Protein AF-A0A7C7JTT4-F1 (afdb_monomer_lite)

pLDDT: mean 81.97, std 15.12, range [39.28, 96.25]

Sequence (123 aa):
MRGESTREAEERVQEAYEKMYQVYKGWGQPGERYDLGFDDLKKERLIVGNPDEVMEQVMEYHCEFGVEFMNFTAHWPGMDPNGKLETIRQFGERVIPEVKRATRGTGYRDGENPPNPPLRMGA

Foldseek 3Di:
DDFDFQVNQLVQVQVQVVVVLVVVVVVPPPPDDSPDHSVVCCPPPNQTGTQVSSLVVVVVCCVVQVDPDDDDDQDGPPGDPVSSVVVVVCCVPRRVVVNCVVCVPVDDPPPDDPPRDPPPPDD

Radius of gyration: 16.71 Å; chains: 1; bounding box: 36×35×40 Å

Secondary structure (DSSP, 8-state):
-PPPPHHHHHHHHHHHHHHHHHHHHHHT-TT--TT--HHHHSTTT---SSHHHHHHHHHHHHHHH--S--------TTS-HHHHHHHHHHIIIIIHHHHHHHTTT-PPPTT------------

Structure (mmCIF, N/CA/C/O backbone):
data_AF-A0A7C7JTT4-F1
#
_entry.id   AF-A0A7C7JTT4-F1
#
loop_
_atom_site.group_PDB
_atom_site.id
_atom_site.type_symbol
_atom_site.label_atom_id
_atom_site.label_alt_id
_atom_site.label_comp_id
_atom_site.label_asym_id
_atom_site.label_entity_id
_atom_site.label_seq_id
_atom_site.pdbx_PDB_ins_code
_atom_site.Cartn_x
_atom_site.Cartn_y
_atom_site.Cartn_z
_atom_site.occupancy
_atom_site.B_iso_or_equiv
_atom_site.auth_seq_id
_atom_site.auth_comp_id
_atom_site.auth_asym_id
_atom_site.auth_atom_id
_atom_site.pdbx_PDB_model_num
ATOM 1 N N . MET A 1 1 ? 7.492 16.058 13.067 1.00 39.28 1 MET A N 1
ATOM 2 C CA . MET A 1 1 ? 8.025 15.127 12.052 1.00 39.28 1 MET A CA 1
ATOM 3 C C . MET A 1 1 ? 7.112 15.257 10.842 1.00 39.28 1 MET A C 1
ATOM 5 O O . MET A 1 1 ? 5.909 15.132 11.023 1.00 39.28 1 MET A O 1
ATOM 9 N N . ARG A 1 2 ? 7.625 15.672 9.678 1.00 50.59 2 ARG A N 1
ATOM 10 C CA . ARG A 1 2 ? 6.800 15.811 8.466 1.00 50.59 2 ARG A CA 1
ATOM 11 C C . ARG A 1 2 ? 6.478 14.388 8.004 1.00 50.59 2 ARG A C 1
ATOM 13 O O . ARG A 1 2 ? 7.414 13.618 7.818 1.00 50.59 2 ARG A O 1
ATOM 20 N N . GLY A 1 3 ? 5.199 14.018 7.958 1.00 59.81 3 GLY A N 1
ATOM 21 C CA . GLY A 1 3 ? 4.795 12.727 7.402 1.00 59.81 3 GLY A CA 1
ATOM 22 C C . GLY A 1 3 ? 5.205 12.652 5.935 1.00 59.81 3 GLY A C 1
ATOM 23 O O . GLY A 1 3 ? 5.251 13.685 5.265 1.00 59.81 3 GLY A O 1
ATOM 24 N N . GLU A 1 4 ? 5.533 11.452 5.474 1.00 71.06 4 GLU A N 1
ATOM 25 C CA . GLU A 1 4 ? 5.780 11.190 4.061 1.00 71.06 4 GLU A CA 1
ATOM 26 C C . GLU A 1 4 ? 4.592 11.660 3.212 1.00 71.06 4 GLU A C 1
ATOM 28 O O . GLU A 1 4 ? 3.433 11.398 3.546 1.00 71.06 4 GLU A O 1
ATOM 33 N N . SER A 1 5 ? 4.887 12.384 2.134 1.00 86.81 5 SER A N 1
ATOM 34 C CA . SER A 1 5 ? 3.876 12.780 1.159 1.00 86.81 5 SER A CA 1
ATOM 35 C C . SER A 1 5 ? 3.530 11.628 0.218 1.00 86.81 5 SER A C 1
ATOM 37 O O . SER A 1 5 ? 4.357 10.765 -0.065 1.00 86.81 5 SER A O 1
ATOM 39 N N . THR A 1 6 ? 2.321 11.657 -0.338 1.00 90.38 6 THR A N 1
ATOM 40 C CA . THR A 1 6 ? 1.841 10.691 -1.338 1.00 90.38 6 THR A CA 1
ATOM 41 C C . THR A 1 6 ? 2.821 10.530 -2.497 1.00 90.38 6 THR A C 1
ATOM 43 O O . THR A 1 6 ? 3.181 9.413 -2.849 1.00 90.38 6 THR A O 1
ATOM 46 N N . ARG A 1 7 ? 3.344 11.645 -3.021 1.00 90.38 7 ARG A N 1
ATO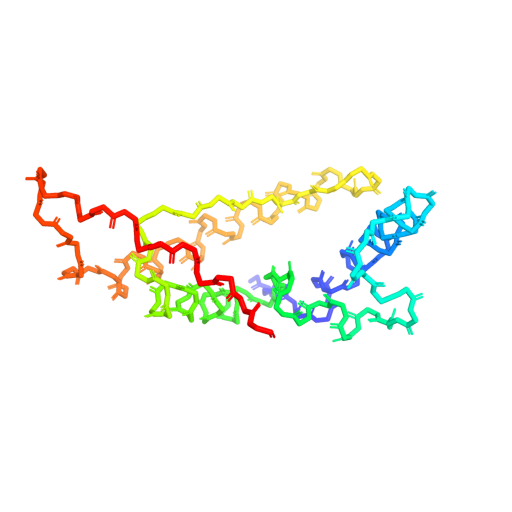M 47 C CA . ARG A 1 7 ? 4.327 11.638 -4.110 1.00 90.38 7 ARG A CA 1
ATOM 48 C C . ARG A 1 7 ? 5.623 10.913 -3.734 1.00 90.38 7 ARG A C 1
ATOM 50 O O . ARG A 1 7 ? 6.146 10.158 -4.539 1.00 90.38 7 ARG A O 1
ATOM 57 N N . GLU A 1 8 ? 6.143 11.126 -2.526 1.00 88.50 8 GLU A N 1
ATOM 58 C CA . GLU A 1 8 ? 7.363 10.442 -2.061 1.00 88.50 8 GLU A CA 1
ATOM 59 C C . GLU A 1 8 ? 7.131 8.931 -1.894 1.00 88.50 8 GLU A C 1
ATOM 61 O O . GLU A 1 8 ? 7.995 8.129 -2.261 1.00 88.50 8 GLU A O 1
ATOM 66 N N . ALA A 1 9 ? 5.948 8.538 -1.407 1.00 89.44 9 ALA A N 1
ATOM 67 C CA . ALA A 1 9 ? 5.557 7.135 -1.308 1.00 89.44 9 ALA A CA 1
ATOM 68 C C . ALA A 1 9 ? 5.444 6.474 -2.696 1.00 89.44 9 ALA A C 1
ATOM 70 O O . ALA A 1 9 ? 5.926 5.355 -2.889 1.00 89.44 9 ALA A O 1
ATOM 71 N N . GLU A 1 10 ? 4.854 7.177 -3.667 1.00 91.88 10 GLU A N 1
ATOM 72 C CA . GLU A 1 10 ? 4.738 6.732 -5.058 1.00 91.88 10 GLU A CA 1
ATOM 73 C C . GLU A 1 10 ? 6.106 6.587 -5.734 1.00 91.88 10 GLU A C 1
ATOM 75 O O . GLU A 1 10 ? 6.409 5.529 -6.285 1.00 91.88 10 GLU A O 1
ATOM 80 N N . GLU A 1 11 ? 6.973 7.596 -5.624 1.00 89.38 11 GLU A N 1
ATOM 81 C CA . GLU A 1 11 ? 8.323 7.577 -6.205 1.00 89.38 11 GLU A CA 1
ATOM 82 C C . GLU A 1 11 ? 9.153 6.395 -5.682 1.00 89.38 11 GLU A C 1
ATOM 84 O O . GLU A 1 11 ? 9.874 5.751 -6.447 1.00 89.38 11 GLU A O 1
ATOM 89 N N . ARG A 1 12 ? 9.023 6.051 -4.392 1.00 86.50 12 ARG A N 1
ATOM 90 C CA . ARG A 1 12 ? 9.744 4.913 -3.800 1.00 86.50 12 ARG A CA 1
ATOM 91 C C . ARG A 1 12 ? 9.322 3.572 -4.397 1.00 86.50 12 ARG A C 1
ATOM 93 O O . ARG A 1 12 ? 10.146 2.661 -4.502 1.00 86.50 12 ARG A O 1
ATOM 100 N N . VAL A 1 13 ? 8.037 3.413 -4.701 1.00 89.12 13 VAL A N 1
ATOM 101 C CA . VAL A 1 13 ? 7.482 2.123 -5.123 1.00 89.12 13 VAL A CA 1
ATOM 102 C C . VAL A 1 13 ? 7.492 1.947 -6.636 1.00 89.12 13 VAL A C 1
ATOM 104 O O . VAL A 1 13 ? 7.639 0.819 -7.111 1.00 89.12 13 VAL A O 1
ATOM 107 N N . GLN A 1 14 ? 7.380 3.047 -7.381 1.00 90.31 14 GLN A N 1
ATOM 108 C CA . GLN A 1 14 ? 7.188 3.041 -8.825 1.00 90.31 14 GLN A CA 1
ATOM 109 C C . GLN A 1 14 ? 8.245 2.202 -9.547 1.00 90.31 14 GLN A C 1
ATOM 111 O O . GLN A 1 14 ? 7.893 1.272 -10.269 1.00 90.31 14 GLN A O 1
ATOM 116 N N . GLU A 1 15 ? 9.534 2.460 -9.305 1.00 86.88 15 GLU A N 1
ATOM 117 C CA . GLU A 1 15 ? 10.613 1.772 -10.023 1.00 86.88 15 GLU A CA 1
ATOM 118 C C . GLU A 1 15 ? 10.592 0.251 -9.789 1.00 86.88 15 GLU A C 1
ATOM 120 O O . GLU A 1 15 ? 10.740 -0.544 -10.723 1.00 86.88 15 GLU A O 1
ATOM 125 N N . ALA A 1 16 ? 10.409 -0.179 -8.539 1.00 85.94 16 ALA A N 1
ATOM 126 C CA . ALA A 1 16 ? 10.383 -1.599 -8.203 1.00 85.94 16 ALA A CA 1
ATOM 127 C C . ALA A 1 16 ? 9.141 -2.292 -8.776 1.00 85.94 16 ALA A C 1
ATOM 129 O O . ALA A 1 16 ? 9.231 -3.410 -9.291 1.00 85.94 16 ALA A O 1
ATOM 130 N N . TYR A 1 17 ? 7.994 -1.617 -8.725 1.00 88.88 17 TYR A N 1
ATOM 131 C CA . TYR A 1 17 ? 6.743 -2.145 -9.244 1.00 88.88 17 TYR A CA 1
ATOM 132 C C . TYR A 1 17 ? 6.760 -2.258 -10.773 1.00 88.88 17 TYR A C 1
ATOM 134 O O . TYR A 1 17 ? 6.388 -3.299 -11.313 1.00 88.88 17 TYR A O 1
ATOM 142 N N . GLU A 1 18 ? 7.272 -1.251 -11.484 1.00 87.62 18 GLU A N 1
ATOM 143 C CA . GLU A 1 18 ? 7.434 -1.298 -12.941 1.00 87.62 18 GLU A CA 1
ATOM 144 C C . GLU A 1 18 ? 8.358 -2.447 -13.372 1.00 87.62 18 GLU A C 1
ATOM 146 O O . GLU A 1 18 ? 8.042 -3.171 -14.319 1.00 87.62 18 GLU A O 1
ATOM 151 N N . LYS A 1 19 ? 9.461 -2.691 -12.649 1.00 85.81 19 LYS A N 1
ATOM 152 C CA . LYS A 1 19 ? 10.343 -3.846 -12.905 1.00 85.81 19 LYS A CA 1
ATOM 153 C C . LYS A 1 19 ? 9.620 -5.176 -12.706 1.00 85.81 19 LYS A C 1
ATOM 155 O O . LYS A 1 19 ? 9.712 -6.047 -13.572 1.00 85.81 19 LYS A O 1
ATOM 160 N N . MET A 1 20 ? 8.882 -5.330 -11.605 1.00 85.75 20 MET A N 1
ATOM 161 C CA . MET A 1 20 ? 8.050 -6.515 -11.364 1.00 85.75 20 MET A CA 1
ATOM 162 C C . MET A 1 20 ? 7.022 -6.710 -12.482 1.00 85.75 20 MET A C 1
ATOM 164 O O . MET A 1 20 ? 6.841 -7.823 -12.975 1.00 85.75 20 MET A O 1
ATOM 168 N N . TYR A 1 21 ? 6.404 -5.622 -12.937 1.00 86.19 21 TYR A N 1
ATOM 169 C CA . TYR A 1 21 ? 5.425 -5.651 -14.013 1.00 86.19 21 TYR A CA 1
ATOM 170 C C . TYR A 1 21 ? 6.017 -6.145 -15.341 1.00 86.19 21 TYR A C 1
ATOM 172 O O . TYR A 1 21 ? 5.412 -6.979 -16.017 1.00 86.19 21 TYR A O 1
ATOM 180 N N . GLN A 1 22 ? 7.235 -5.717 -15.692 1.00 84.44 22 GLN A N 1
ATOM 181 C CA . GLN A 1 22 ? 7.927 -6.220 -16.887 1.00 84.44 22 GLN A CA 1
ATOM 182 C C . GLN A 1 22 ? 8.265 -7.716 -16.799 1.00 84.44 22 GLN A C 1
ATOM 184 O O . GLN A 1 22 ? 8.242 -8.410 -17.816 1.00 84.44 22 GLN A O 1
ATOM 189 N N . VAL A 1 23 ? 8.541 -8.245 -15.602 1.00 85.06 23 VAL A N 1
ATOM 190 C CA . VAL A 1 23 ? 8.749 -9.692 -15.415 1.00 85.06 23 VAL A CA 1
ATOM 191 C C . VAL A 1 23 ? 7.454 -10.457 -15.687 1.00 85.06 23 VAL A C 1
ATOM 193 O O . VAL A 1 23 ? 7.462 -11.400 -16.480 1.00 85.06 23 VAL A O 1
ATOM 196 N N . TYR A 1 24 ? 6.330 -10.014 -15.114 1.00 83.00 24 TYR A N 1
ATOM 197 C CA . TYR A 1 24 ? 5.022 -10.627 -15.373 1.00 83.00 24 TYR A CA 1
ATOM 198 C C . TYR A 1 24 ? 4.613 -10.532 -16.848 1.00 83.00 24 TYR A C 1
ATOM 200 O O . TYR A 1 24 ? 4.021 -11.471 -17.383 1.00 83.00 24 TYR A O 1
ATOM 208 N N . LYS A 1 25 ? 4.997 -9.448 -17.535 1.00 84.62 25 LYS A N 1
ATOM 209 C CA . LYS A 1 25 ? 4.878 -9.324 -18.995 1.00 84.62 25 LYS A CA 1
ATOM 210 C C . LYS A 1 25 ? 5.642 -10.401 -19.745 1.00 84.62 25 LYS A C 1
ATOM 212 O O . LYS A 1 25 ? 5.092 -11.005 -20.661 1.00 84.62 25 LYS A O 1
ATOM 217 N N . GLY A 1 26 ? 6.881 -10.673 -19.344 1.00 85.12 26 GLY A N 1
ATOM 218 C CA . GLY A 1 26 ? 7.694 -11.733 -19.939 1.00 85.12 26 GLY A CA 1
ATOM 219 C C . GLY A 1 26 ? 7.098 -13.134 -19.764 1.00 85.12 26 GLY A C 1
ATOM 220 O O . GLY A 1 26 ? 7.305 -13.992 -20.617 1.00 85.12 26 GLY A O 1
ATOM 221 N N . TRP A 1 27 ? 6.339 -13.365 -18.690 1.00 86.38 27 TRP A N 1
ATOM 222 C CA . TRP A 1 27 ? 5.671 -14.646 -18.433 1.00 86.38 27 TRP A CA 1
ATOM 223 C C . TRP A 1 27 ? 4.356 -14.827 -19.199 1.00 86.38 27 TRP A C 1
ATOM 225 O O . TRP A 1 27 ? 3.873 -15.953 -19.300 1.00 86.38 27 TRP A O 1
ATOM 235 N N . GLY A 1 28 ? 3.793 -13.754 -19.764 1.00 82.56 28 GLY A N 1
ATOM 236 C CA . GLY A 1 28 ? 2.586 -13.819 -20.589 1.00 82.56 28 GLY A CA 1
ATOM 237 C C . GLY A 1 28 ? 1.316 -14.133 -19.798 1.00 82.56 28 GLY A C 1
ATOM 238 O O . GLY A 1 28 ? 0.530 -14.979 -20.221 1.00 82.56 28 GLY A O 1
ATOM 239 N N . GLN A 1 29 ? 1.116 -13.470 -18.655 1.00 80.00 29 GLN A N 1
ATOM 240 C CA . 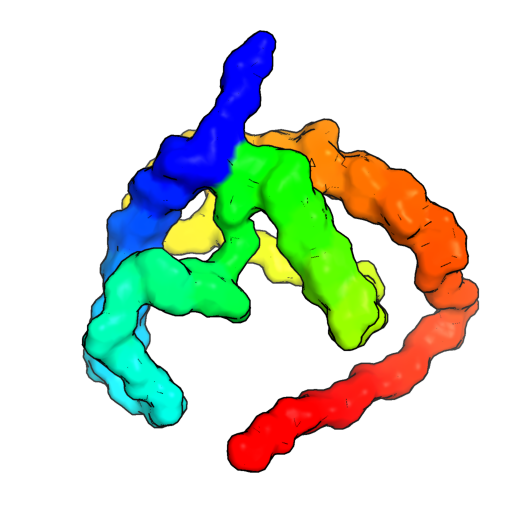GLN A 1 29 ? -0.092 -13.599 -17.835 1.00 80.00 29 GLN A CA 1
ATOM 241 C C . GLN A 1 29 ? -1.360 -13.330 -18.681 1.00 80.00 29 GLN A C 1
ATOM 243 O O . GLN A 1 29 ? -1.542 -12.218 -19.184 1.00 80.00 29 GLN A O 1
ATOM 248 N N . PRO A 1 30 ? -2.254 -14.322 -18.854 1.00 79.50 30 PRO A N 1
ATOM 249 C CA . PRO A 1 30 ? -3.478 -14.140 -19.629 1.00 79.50 30 PRO A CA 1
ATOM 250 C C . PRO A 1 30 ? -4.386 -13.061 -19.026 1.00 79.50 30 PRO A C 1
ATOM 252 O O . PRO A 1 30 ? -4.555 -13.001 -17.811 1.00 79.50 30 PRO A O 1
ATOM 255 N N . GLY A 1 31 ? -4.995 -12.233 -19.881 1.00 77.38 31 GLY A N 1
ATOM 256 C CA . GLY A 1 31 ? -5.916 -11.165 -19.467 1.00 77.38 31 GLY A CA 1
ATOM 257 C C . GLY A 1 31 ? -5.245 -9.876 -18.978 1.00 77.38 31 GLY A C 1
ATOM 258 O O . GLY A 1 31 ? -5.948 -8.933 -18.633 1.00 77.38 31 GLY A O 1
ATOM 259 N N . GLU A 1 32 ? -3.910 -9.809 -18.971 1.00 80.94 32 GLU A N 1
ATOM 260 C CA . GLU A 1 32 ? -3.173 -8.629 -18.513 1.00 80.94 32 GLU A CA 1
ATOM 261 C C . GLU A 1 32 ? -2.900 -7.616 -19.642 1.00 80.94 32 GLU A C 1
ATOM 263 O O . GLU A 1 32 ? -2.675 -7.973 -20.803 1.00 80.94 32 GLU A O 1
ATOM 268 N N . ARG A 1 33 ? -2.908 -6.325 -19.285 1.00 76.94 33 ARG A N 1
ATOM 269 C CA . ARG A 1 33 ? -2.742 -5.189 -20.200 1.00 76.94 33 ARG A CA 1
ATOM 270 C C . ARG A 1 33 ? -1.389 -4.505 -20.052 1.00 76.94 33 ARG A C 1
ATOM 272 O O . ARG A 1 33 ? -1.195 -3.601 -19.243 1.00 76.94 33 ARG A O 1
ATOM 279 N N . TYR A 1 34 ? -0.437 -4.884 -20.890 1.00 76.44 34 TYR A N 1
ATOM 280 C CA . TYR A 1 34 ? 0.955 -4.439 -20.768 1.00 76.44 34 TYR A CA 1
ATOM 281 C C . TYR A 1 34 ? 1.295 -3.071 -21.384 1.00 76.44 34 TYR A C 1
ATOM 283 O O . TYR A 1 34 ? 2.473 -2.804 -21.657 1.00 76.44 34 TYR A O 1
ATOM 291 N N . ASP A 1 35 ? 0.281 -2.246 -21.633 1.00 81.62 35 ASP A N 1
ATOM 292 C CA . ASP A 1 35 ? 0.346 -0.897 -22.204 1.00 81.62 35 ASP A CA 1
ATOM 293 C C . ASP A 1 35 ? 0.089 0.216 -21.168 1.00 81.62 35 ASP A C 1
ATOM 295 O O . ASP A 1 35 ? 0.097 1.394 -21.517 1.00 81.62 35 ASP A O 1
ATOM 299 N N . LEU A 1 36 ? -0.134 -0.146 -19.903 1.00 85.31 36 LEU A N 1
ATOM 300 C CA . LEU A 1 36 ? -0.457 0.786 -18.823 1.00 85.31 36 LEU A CA 1
ATOM 301 C C . LEU A 1 36 ? 0.782 1.430 -18.188 1.00 85.31 36 LEU A C 1
ATOM 303 O O . LEU A 1 36 ? 1.794 0.766 -17.956 1.00 85.31 36 LEU A O 1
ATOM 307 N N . GLY A 1 37 ? 0.669 2.723 -17.870 1.00 87.88 37 GLY A N 1
ATOM 308 C CA . GLY A 1 37 ? 1.633 3.454 -17.043 1.00 87.88 37 GLY A CA 1
ATOM 309 C C . GLY A 1 37 ? 1.359 3.286 -15.546 1.00 87.88 37 GLY A C 1
ATOM 310 O O . GLY A 1 37 ? 0.298 2.801 -15.153 1.00 87.88 37 GLY A O 1
ATOM 311 N N . PHE A 1 38 ? 2.300 3.715 -14.698 1.00 89.31 38 PHE A N 1
ATOM 312 C CA . PHE A 1 38 ? 2.205 3.555 -13.241 1.00 89.31 38 PHE A CA 1
ATOM 313 C C . PHE A 1 38 ? 0.906 4.113 -12.639 1.00 89.31 38 PHE A C 1
ATOM 315 O O . PHE A 1 38 ? 0.283 3.442 -11.822 1.00 89.31 38 PHE A O 1
ATOM 322 N N . ASP A 1 39 ? 0.451 5.288 -13.083 1.00 90.44 39 ASP A N 1
ATOM 323 C CA . ASP A 1 39 ? -0.777 5.908 -12.567 1.00 90.44 39 ASP A CA 1
ATOM 324 C C . ASP A 1 39 ? -2.043 5.090 -12.821 1.00 90.44 39 ASP A C 1
ATOM 326 O O . ASP A 1 39 ? -2.993 5.175 -12.045 1.00 90.44 39 ASP A O 1
ATOM 330 N N . ASP A 1 40 ? -2.068 4.295 -13.887 1.00 89.56 40 ASP A N 1
ATOM 331 C CA . ASP A 1 40 ? -3.167 3.371 -14.146 1.00 89.56 40 ASP A CA 1
ATOM 332 C C . ASP A 1 40 ? -2.943 2.034 -13.455 1.00 89.56 40 ASP A C 1
ATOM 334 O O . ASP A 1 40 ? -3.885 1.449 -12.933 1.00 89.56 40 ASP A O 1
ATOM 338 N N . LEU A 1 41 ? -1.695 1.567 -13.409 1.00 87.25 41 LEU A N 1
ATOM 339 C CA . LEU A 1 41 ? -1.348 0.322 -12.742 1.00 87.25 41 LEU A CA 1
ATOM 340 C C . LEU A 1 41 ? -1.556 0.377 -11.229 1.00 87.25 41 LEU A C 1
ATOM 342 O O . LEU A 1 41 ? -1.841 -0.658 -10.644 1.00 87.25 41 LEU A O 1
ATOM 346 N N . LYS A 1 42 ? -1.374 1.531 -10.580 1.00 90.19 42 LYS A N 1
ATOM 347 C CA . LYS A 1 42 ? -1.538 1.648 -9.124 1.00 90.19 42 LYS A CA 1
ATOM 348 C C . LYS A 1 42 ? -3.001 1.520 -8.699 1.00 90.19 42 LYS A C 1
ATOM 350 O O . LYS A 1 42 ? -3.272 0.972 -7.633 1.00 90.19 42 LYS A O 1
ATOM 355 N N . LYS A 1 43 ? -3.937 1.976 -9.540 1.00 88.25 43 LYS A N 1
ATOM 356 C CA . LYS A 1 43 ? -5.382 1.905 -9.277 1.00 88.25 43 LYS A CA 1
ATOM 357 C C . LYS A 1 43 ? -5.786 0.451 -9.075 1.00 88.25 43 LYS A C 1
ATOM 359 O O . LYS A 1 43 ? -5.431 -0.395 -9.887 1.00 88.25 43 LYS A O 1
ATOM 364 N N . GLU A 1 44 ? -6.494 0.172 -7.983 1.00 85.00 44 GLU A N 1
ATOM 365 C CA . GLU A 1 44 ? -7.016 -1.163 -7.637 1.00 85.00 44 GLU A CA 1
ATOM 366 C C . GLU A 1 44 ? -5.948 -2.264 -7.439 1.00 85.00 44 GLU A C 1
ATOM 368 O O . GLU A 1 44 ? -6.288 -3.414 -7.170 1.00 85.00 44 GLU A O 1
ATOM 373 N N . ARG A 1 45 ? -4.647 -1.947 -7.547 1.00 88.38 45 ARG A N 1
ATOM 374 C CA . ARG A 1 45 ? -3.549 -2.922 -7.373 1.00 88.38 45 ARG A CA 1
ATOM 375 C C . ARG A 1 45 ? -2.612 -2.580 -6.228 1.00 88.38 45 ARG A C 1
ATOM 377 O O . ARG A 1 45 ? -1.977 -3.477 -5.677 1.00 88.38 45 ARG A O 1
ATOM 384 N N . LEU A 1 46 ? -2.492 -1.297 -5.896 1.00 92.62 46 LEU A N 1
ATOM 385 C CA . LEU A 1 46 ? -1.595 -0.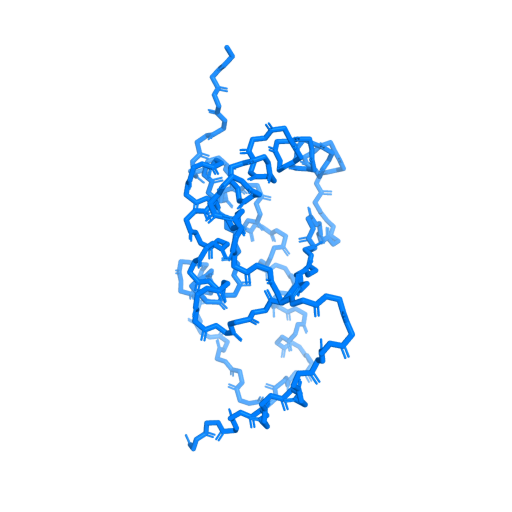794 -4.867 1.00 92.62 46 LEU A CA 1
ATOM 386 C C . LEU A 1 46 ? -2.375 0.002 -3.829 1.00 92.62 46 LEU A C 1
ATOM 388 O O . LEU A 1 46 ? -3.250 0.787 -4.172 1.00 92.62 46 LEU A O 1
ATOM 392 N N . ILE A 1 47 ? -1.985 -0.169 -2.567 1.00 94.06 47 ILE A N 1
ATOM 393 C CA . ILE A 1 47 ? -2.327 0.754 -1.488 1.00 94.06 47 ILE A CA 1
ATOM 394 C C . ILE A 1 47 ? -1.080 1.596 -1.240 1.00 94.06 47 ILE A C 1
ATOM 396 O O . ILE A 1 47 ? -0.088 1.105 -0.696 1.00 94.06 47 ILE A O 1
ATOM 400 N N . VAL A 1 48 ? -1.103 2.840 -1.707 1.00 93.69 48 VAL A N 1
ATOM 401 C CA . VAL A 1 48 ? 0.039 3.759 -1.655 1.00 93.69 48 VAL A CA 1
ATOM 402 C C . VAL A 1 48 ? -0.451 5.176 -1.396 1.00 93.69 48 VAL A C 1
ATOM 404 O O . VAL A 1 48 ? -1.503 5.576 -1.887 1.00 93.69 48 VAL A O 1
ATOM 407 N N . GLY A 1 49 ? 0.307 5.921 -0.599 1.00 93.31 49 GLY A N 1
ATOM 408 C CA . GLY A 1 49 ? 0.026 7.315 -0.298 1.00 93.31 49 GLY A CA 1
ATOM 409 C C . GLY A 1 49 ? 0.558 7.723 1.064 1.00 93.31 49 GLY A C 1
ATOM 410 O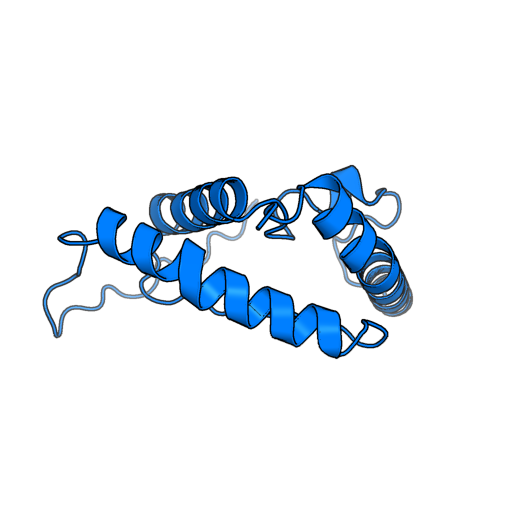 O . GLY A 1 49 ? 1.340 7.001 1.691 1.00 93.31 49 GLY A O 1
ATOM 411 N N . ASN A 1 50 ? 0.124 8.890 1.530 1.00 93.69 50 ASN A N 1
ATOM 412 C CA . ASN A 1 50 ? 0.353 9.262 2.921 1.00 93.69 50 ASN A CA 1
ATOM 413 C C . ASN A 1 50 ? -0.506 8.376 3.859 1.00 93.69 50 ASN A C 1
ATOM 415 O O . ASN A 1 50 ? -1.462 7.744 3.408 1.00 93.69 50 ASN A O 1
ATOM 419 N N . PRO A 1 51 ? -0.208 8.302 5.169 1.00 93.50 51 PRO A N 1
ATOM 420 C CA . PRO A 1 51 ? -0.901 7.354 6.043 1.00 93.50 51 PRO A CA 1
ATOM 421 C C . PRO A 1 51 ? -2.417 7.562 6.179 1.00 93.50 51 PRO A C 1
ATOM 423 O O . PRO A 1 51 ? -3.114 6.596 6.477 1.00 93.50 51 PRO A O 1
ATOM 426 N N . ASP A 1 52 ? -2.927 8.778 5.965 1.00 93.00 52 ASP A N 1
ATOM 427 C CA . ASP A 1 52 ? -4.366 9.048 6.037 1.00 93.00 52 ASP A CA 1
ATOM 428 C C . ASP A 1 52 ? -5.070 8.503 4.778 1.00 93.00 52 ASP A C 1
ATOM 430 O O . ASP A 1 52 ? -6.037 7.755 4.893 1.00 93.00 52 ASP A O 1
ATOM 434 N N . GLU A 1 53 ? -4.500 8.722 3.587 1.00 94.56 53 GLU A N 1
ATOM 435 C CA . GLU A 1 53 ? -4.978 8.114 2.328 1.00 94.56 53 GLU A CA 1
ATOM 436 C C . GLU A 1 53 ? -4.879 6.583 2.336 1.00 94.56 53 GLU A C 1
ATOM 438 O O . GLU A 1 53 ? -5.732 5.885 1.792 1.00 94.56 53 GLU A O 1
ATOM 443 N N . VAL A 1 54 ? -3.823 6.036 2.943 1.00 95.69 54 VAL A N 1
ATOM 444 C CA . VAL A 1 54 ? -3.664 4.583 3.093 1.00 95.69 54 VAL A CA 1
ATOM 445 C C . VAL A 1 54 ? -4.752 4.013 4.004 1.00 95.69 54 VAL A C 1
ATOM 447 O O . VAL A 1 54 ? -5.267 2.931 3.731 1.00 95.69 54 VAL A O 1
ATOM 450 N N . MET A 1 55 ? -5.122 4.723 5.074 1.00 95.12 55 MET A N 1
ATOM 451 C CA . MET A 1 55 ? -6.224 4.318 5.949 1.00 95.12 55 MET A CA 1
ATOM 452 C C . MET A 1 55 ? -7.560 4.318 5.202 1.00 95.12 55 MET A C 1
ATOM 454 O O . MET A 1 55 ? -8.300 3.341 5.317 1.00 95.12 55 MET A O 1
ATOM 458 N N . GLU A 1 56 ? -7.834 5.354 4.408 1.00 94.88 56 GLU A N 1
ATOM 459 C CA . GLU A 1 56 ? -9.042 5.437 3.579 1.00 94.88 56 GLU A CA 1
ATOM 460 C C . GLU A 1 56 ? -9.131 4.255 2.608 1.00 94.88 56 GLU A C 1
ATOM 462 O O . GLU A 1 56 ? -10.116 3.520 2.642 1.00 94.88 56 GLU A O 1
ATOM 467 N N . GLN A 1 57 ? -8.063 3.981 1.853 1.00 95.19 57 GLN A N 1
ATOM 468 C CA . GLN A 1 57 ? -7.999 2.838 0.933 1.00 95.19 57 GLN A CA 1
ATOM 469 C C . GLN A 1 57 ? -8.220 1.501 1.657 1.00 95.19 57 GLN A C 1
ATOM 471 O O . GLN A 1 57 ? -8.988 0.657 1.202 1.00 95.19 57 GLN A O 1
ATOM 476 N N . VAL A 1 58 ? -7.592 1.288 2.821 1.00 94.81 58 VAL A N 1
ATOM 477 C CA . VAL A 1 58 ? -7.825 0.075 3.629 1.00 94.81 58 VAL A CA 1
ATOM 478 C C . VAL A 1 58 ? -9.296 -0.036 4.042 1.00 94.81 58 VAL A C 1
ATOM 480 O O . VAL A 1 58 ? -9.875 -1.119 3.977 1.00 94.81 58 VAL A O 1
ATOM 483 N N . MET A 1 59 ? -9.925 1.064 4.450 1.00 93.50 59 MET A N 1
ATOM 484 C CA . MET A 1 59 ? -11.334 1.058 4.840 1.00 93.50 59 MET A CA 1
ATOM 485 C C . MET A 1 59 ? -12.278 0.833 3.657 1.00 93.50 59 MET A C 1
ATOM 487 O O . MET A 1 59 ? -13.303 0.178 3.849 1.00 93.50 59 MET A O 1
ATOM 491 N N . GLU A 1 60 ? -11.940 1.305 2.457 1.00 93.06 60 GLU A N 1
ATOM 492 C CA . GLU A 1 60 ? -12.683 1.013 1.226 1.00 93.06 60 GLU A CA 1
ATOM 493 C C . GLU A 1 60 ? -12.732 -0.497 0.976 1.00 93.06 60 GLU A C 1
ATOM 495 O O . GLU A 1 60 ? -13.823 -1.068 0.937 1.00 93.06 60 GLU A O 1
ATOM 500 N N . TYR A 1 61 ? -11.576 -1.172 0.958 1.00 92.12 61 TYR A N 1
ATOM 501 C CA . TYR A 1 61 ? -11.522 -2.630 0.795 1.00 92.12 61 TYR A CA 1
ATOM 502 C C . TYR A 1 61 ? -12.252 -3.376 1.924 1.00 92.12 61 TYR A C 1
ATOM 504 O O . TYR A 1 61 ? -12.931 -4.373 1.675 1.00 92.12 61 TYR A O 1
ATOM 512 N N . HIS A 1 62 ? -12.145 -2.910 3.172 1.00 90.12 62 HIS A N 1
ATOM 513 C CA . HIS A 1 62 ? -12.872 -3.513 4.293 1.00 90.12 62 HIS A CA 1
ATOM 514 C C . HIS A 1 62 ? -14.391 -3.411 4.097 1.00 90.12 62 HIS A C 1
ATOM 516 O O . HIS A 1 62 ? -15.100 -4.399 4.280 1.00 90.12 62 HIS A O 1
ATOM 522 N N . CYS A 1 63 ? -14.893 -2.233 3.721 1.00 89.94 63 CYS A N 1
ATOM 523 C CA . CYS A 1 63 ? -16.324 -1.996 3.544 1.00 89.94 63 CYS A CA 1
ATOM 524 C C . CYS A 1 63 ? -16.886 -2.704 2.308 1.00 89.94 63 CYS A C 1
ATOM 526 O O . CYS A 1 63 ? -18.002 -3.217 2.363 1.00 89.94 63 CYS A O 1
ATOM 528 N N . GLU A 1 64 ? -16.131 -2.737 1.210 1.00 91.25 64 GLU A N 1
ATOM 529 C CA . GLU A 1 64 ? -16.560 -3.360 -0.041 1.00 91.25 64 GLU A CA 1
ATOM 530 C C . GLU A 1 64 ? -16.611 -4.888 0.068 1.00 91.25 64 GLU A C 1
ATOM 532 O O . GLU A 1 64 ? -17.593 -5.511 -0.343 1.00 91.25 64 GLU A O 1
ATOM 537 N N . PHE A 1 65 ? -15.575 -5.497 0.653 1.00 88.06 65 PHE A N 1
ATOM 538 C CA . PHE A 1 65 ? -15.422 -6.952 0.664 1.00 88.06 65 PHE A CA 1
ATOM 539 C C . PHE A 1 65 ? -15.811 -7.616 1.990 1.00 88.06 65 PHE A C 1
ATOM 541 O O . PHE A 1 65 ? -15.914 -8.841 2.039 1.00 88.06 65 PHE A O 1
ATOM 548 N N . GLY A 1 66 ? -16.039 -6.848 3.061 1.00 85.94 66 GLY A N 1
ATOM 549 C CA . GLY A 1 66 ? -16.388 -7.384 4.381 1.00 85.94 66 GLY A CA 1
ATOM 550 C C . GLY A 1 66 ? -15.287 -8.259 4.986 1.00 85.94 66 GLY A C 1
ATOM 551 O O . GLY A 1 66 ? -15.583 -9.255 5.644 1.00 85.94 66 GLY A O 1
ATOM 552 N N . VAL A 1 67 ? -14.019 -7.941 4.709 1.00 84.44 67 VAL A N 1
ATOM 553 C CA . VAL A 1 67 ? -12.884 -8.792 5.091 1.00 84.44 67 VAL A CA 1
ATOM 554 C C . VAL A 1 67 ? -12.525 -8.657 6.568 1.00 84.44 67 VAL A C 1
ATOM 556 O O . VAL A 1 67 ? -12.376 -7.559 7.096 1.00 84.44 67 VAL A O 1
ATOM 559 N N . GLU A 1 68 ? -12.304 -9.796 7.220 1.00 83.50 68 GLU A N 1
ATOM 560 C CA . GLU A 1 68 ? -11.824 -9.852 8.606 1.00 83.50 68 GLU A CA 1
ATOM 561 C C . GLU A 1 68 ? -10.297 -9.691 8.693 1.00 83.50 68 GLU A C 1
ATOM 563 O O . GLU A 1 68 ? -9.769 -9.049 9.602 1.00 83.50 68 GLU A O 1
ATOM 568 N N . PHE A 1 69 ? -9.578 -10.241 7.712 1.00 88.25 69 PHE A N 1
ATOM 569 C CA . PHE A 1 69 ? -8.122 -10.222 7.653 1.00 88.25 69 PHE A CA 1
ATOM 570 C C . PHE A 1 69 ? -7.645 -9.679 6.310 1.00 88.25 69 PHE A C 1
ATOM 572 O O . PHE A 1 69 ? -8.137 -10.070 5.253 1.00 88.25 69 PHE A O 1
ATOM 579 N N . MET A 1 70 ? -6.628 -8.821 6.359 1.00 91.00 70 MET A N 1
ATOM 580 C CA . MET A 1 70 ? -5.911 -8.330 5.187 1.00 91.00 70 MET A CA 1
ATOM 581 C C . MET A 1 70 ? -4.429 -8.666 5.320 1.00 91.00 70 MET A C 1
ATOM 583 O O . MET A 1 70 ? -3.847 -8.538 6.399 1.00 91.00 70 MET A O 1
ATOM 587 N N . ASN A 1 71 ? -3.818 -9.082 4.213 1.00 93.12 71 ASN A N 1
ATOM 588 C CA . ASN A 1 71 ? -2.385 -9.325 4.131 1.00 93.12 71 ASN A CA 1
ATOM 589 C C . ASN A 1 71 ? -1.733 -8.245 3.267 1.00 93.12 71 ASN A C 1
ATOM 591 O O . ASN A 1 71 ? -2.150 -8.027 2.131 1.00 93.12 71 ASN A O 1
ATOM 595 N N . PHE A 1 72 ? -0.683 -7.614 3.786 1.00 92.31 72 PHE A N 1
ATOM 596 C CA . PHE A 1 72 ? 0.001 -6.514 3.116 1.00 92.31 72 PHE A CA 1
ATOM 597 C C . PHE A 1 72 ? 1.439 -6.895 2.789 1.00 92.31 72 PHE A C 1
ATOM 599 O O . PHE A 1 72 ? 2.209 -7.305 3.658 1.00 92.31 72 PHE A O 1
ATOM 606 N N . THR A 1 73 ? 1.821 -6.700 1.529 1.00 90.12 73 THR A N 1
ATOM 607 C CA . THR A 1 73 ? 3.211 -6.833 1.090 1.00 90.12 73 THR A CA 1
ATOM 608 C C . THR A 1 73 ? 3.824 -5.443 0.982 1.00 90.12 73 THR A C 1
ATOM 610 O O . THR A 1 73 ? 3.500 -4.689 0.075 1.00 90.12 73 THR A O 1
ATOM 613 N N . ALA A 1 74 ? 4.718 -5.103 1.913 1.00 88.00 74 ALA A N 1
ATOM 614 C CA . ALA A 1 74 ? 5.368 -3.788 1.971 1.00 88.00 74 ALA A CA 1
ATOM 615 C C . ALA A 1 74 ? 6.698 -3.710 1.192 1.00 88.00 74 ALA A C 1
ATOM 617 O O . ALA A 1 74 ? 7.462 -2.763 1.372 1.00 88.00 74 ALA A O 1
ATOM 618 N N . HIS A 1 75 ? 7.044 -4.735 0.404 1.00 85.69 75 HIS A N 1
ATOM 619 C CA . HIS A 1 75 ? 8.294 -4.746 -0.356 1.00 85.69 75 HIS A CA 1
ATOM 620 C C . HIS A 1 75 ? 8.242 -5.633 -1.599 1.00 85.69 75 HIS A C 1
ATOM 622 O O . HIS A 1 75 ? 7.592 -6.675 -1.605 1.00 85.69 75 HIS A O 1
ATOM 628 N N . TRP A 1 76 ? 9.048 -5.266 -2.590 1.00 84.19 76 TRP A N 1
ATOM 629 C CA . TRP A 1 76 ? 9.372 -6.069 -3.764 1.00 84.19 76 TRP A CA 1
ATOM 630 C C . TRP A 1 76 ? 10.891 -6.181 -3.943 1.00 84.19 76 TRP A C 1
ATOM 632 O O . TRP A 1 76 ? 11.644 -5.360 -3.401 1.00 84.19 76 TRP A O 1
ATOM 642 N N . PRO A 1 77 ? 11.371 -7.187 -4.698 1.00 81.44 77 PRO A N 1
ATOM 643 C CA . PRO A 1 77 ? 12.771 -7.266 -5.093 1.00 81.44 77 PRO A CA 1
ATOM 644 C C . PRO A 1 77 ? 13.254 -5.959 -5.737 1.00 81.44 77 PRO A C 1
ATOM 646 O O . PRO A 1 77 ? 12.621 -5.433 -6.648 1.00 81.44 77 PRO A O 1
ATOM 649 N N . GLY A 1 78 ? 14.389 -5.439 -5.266 1.00 79.56 78 GLY A N 1
ATOM 650 C CA . GLY A 1 78 ? 14.982 -4.194 -5.766 1.00 79.56 78 GLY A CA 1
ATOM 651 C C . GLY A 1 78 ? 14.600 -2.925 -4.997 1.00 79.56 78 GLY A C 1
ATOM 652 O O . GLY A 1 78 ? 15.178 -1.881 -5.280 1.00 79.56 78 GLY A O 1
ATOM 653 N N . MET A 1 79 ? 13.694 -2.996 -4.015 1.00 85.25 79 MET A N 1
ATOM 654 C CA . MET A 1 79 ? 13.410 -1.865 -3.119 1.00 85.25 79 MET A CA 1
ATOM 655 C C . MET A 1 79 ? 14.489 -1.686 -2.043 1.00 85.25 79 MET A C 1
ATOM 657 O O . MET A 1 79 ? 15.079 -2.662 -1.574 1.00 85.25 79 MET A O 1
ATOM 661 N N . ASP A 1 80 ? 14.683 -0.440 -1.596 1.00 84.81 80 ASP A N 1
ATOM 662 C CA . ASP A 1 80 ? 15.524 -0.120 -0.438 1.00 84.81 80 ASP A CA 1
ATOM 663 C C . ASP A 1 80 ? 14.980 -0.789 0.846 1.00 84.81 80 ASP A C 1
ATOM 665 O O . ASP A 1 80 ? 13.829 -0.546 1.236 1.00 84.81 80 ASP A O 1
ATOM 669 N N . PRO A 1 81 ? 15.787 -1.610 1.546 1.00 84.69 81 PRO A N 1
ATOM 670 C CA . PRO A 1 81 ? 15.371 -2.254 2.787 1.00 84.69 81 PRO A CA 1
ATOM 671 C C . PRO A 1 81 ? 14.953 -1.283 3.896 1.00 84.69 81 PRO A C 1
ATOM 673 O O . PRO A 1 81 ? 14.088 -1.646 4.699 1.00 84.69 81 PRO A O 1
ATOM 676 N N . ASN A 1 82 ? 15.531 -0.075 3.960 1.00 88.31 82 ASN A N 1
ATOM 677 C CA . ASN A 1 82 ? 15.152 0.906 4.983 1.00 88.31 82 ASN A CA 1
ATOM 678 C C . ASN A 1 82 ? 13.754 1.467 4.714 1.00 88.31 82 ASN A C 1
ATOM 680 O O . ASN A 1 82 ? 12.947 1.547 5.640 1.00 88.31 82 ASN A O 1
ATOM 684 N N . GLY A 1 83 ? 13.436 1.748 3.447 1.00 85.31 83 GLY A N 1
ATOM 685 C CA . GLY A 1 83 ? 12.088 2.121 3.015 1.00 85.31 83 GLY A CA 1
ATOM 686 C C . GLY A 1 83 ? 11.017 1.131 3.484 1.00 85.31 83 GLY A C 1
ATOM 687 O O . GLY A 1 83 ? 10.010 1.546 4.048 1.00 85.31 83 GLY A O 1
ATOM 688 N N . LYS A 1 84 ? 11.267 -0.182 3.368 1.00 88.25 84 LYS A N 1
ATOM 689 C CA . LYS A 1 84 ? 10.346 -1.220 3.875 1.00 88.25 84 LYS A CA 1
ATOM 690 C C . LYS A 1 84 ? 10.090 -1.095 5.380 1.00 88.25 84 LYS A C 1
ATOM 692 O O . LYS A 1 84 ? 8.949 -1.207 5.823 1.00 88.25 84 LYS A O 1
ATOM 697 N N . LEU A 1 85 ? 11.148 -0.937 6.180 1.00 91.69 85 LEU A N 1
ATOM 698 C CA . LEU A 1 85 ? 11.017 -0.844 7.638 1.00 91.69 85 LEU A CA 1
ATOM 699 C C . LEU A 1 85 ? 10.255 0.419 8.047 1.00 91.69 85 LEU A C 1
ATOM 701 O O . LEU A 1 85 ? 9.423 0.358 8.951 1.00 91.69 85 LEU A O 1
ATOM 705 N N . GLU A 1 86 ? 10.490 1.530 7.348 1.00 90.81 86 GLU A N 1
ATOM 706 C CA . GLU A 1 86 ? 9.741 2.768 7.549 1.00 90.81 86 GLU A CA 1
ATOM 707 C C . GLU A 1 86 ? 8.257 2.586 7.218 1.00 90.81 86 GLU A C 1
ATOM 709 O O . GLU A 1 86 ? 7.412 2.948 8.034 1.00 90.81 86 GLU A O 1
ATOM 714 N N . THR A 1 87 ? 7.922 1.958 6.085 1.00 92.12 87 THR A N 1
ATOM 715 C CA . THR A 1 87 ? 6.531 1.652 5.719 1.00 92.12 87 THR A CA 1
ATOM 716 C C . THR A 1 87 ? 5.847 0.801 6.786 1.00 92.12 87 THR A C 1
ATOM 718 O O . THR A 1 87 ? 4.747 1.136 7.216 1.00 92.12 87 THR A O 1
ATOM 721 N N . ILE A 1 88 ? 6.501 -0.263 7.272 1.00 93.88 88 ILE A N 1
ATOM 722 C CA . ILE A 1 88 ? 5.955 -1.113 8.344 1.00 93.88 88 ILE A CA 1
ATOM 723 C C . ILE A 1 88 ? 5.716 -0.295 9.618 1.00 93.88 88 ILE A C 1
ATOM 725 O O . ILE A 1 88 ? 4.663 -0.433 10.245 1.00 93.88 88 ILE A O 1
ATOM 729 N N . ARG A 1 89 ? 6.664 0.575 9.992 1.00 94.62 89 ARG A N 1
ATOM 730 C CA . ARG A 1 89 ? 6.530 1.441 11.168 1.00 94.62 89 ARG A CA 1
ATOM 731 C C . ARG A 1 89 ? 5.357 2.408 11.020 1.00 94.62 89 ARG A C 1
ATOM 733 O O . ARG A 1 89 ? 4.491 2.424 11.887 1.00 94.62 89 ARG A O 1
ATOM 740 N N . GLN A 1 90 ? 5.292 3.165 9.924 1.00 93.81 90 GLN A N 1
ATOM 741 C CA . GLN A 1 90 ? 4.209 4.123 9.665 1.00 93.81 90 GLN A CA 1
ATOM 742 C C . GLN A 1 90 ? 2.847 3.429 9.633 1.00 93.81 90 GLN A C 1
ATOM 744 O O . GLN A 1 90 ? 1.890 3.909 10.237 1.00 93.81 90 GLN A O 1
ATOM 749 N N . PHE A 1 91 ? 2.761 2.263 8.991 1.00 95.19 91 PHE A N 1
ATOM 750 C CA . PHE A 1 91 ? 1.529 1.485 8.948 1.00 95.19 91 PHE A CA 1
ATOM 751 C C . PHE A 1 91 ? 1.091 1.053 10.356 1.00 95.19 91 PHE A C 1
ATOM 753 O O . PHE A 1 91 ? -0.066 1.234 10.736 1.00 95.19 91 PHE A O 1
ATOM 760 N N . GLY A 1 92 ? 2.024 0.545 11.167 1.00 95.75 92 GLY A N 1
ATOM 761 C CA . GLY A 1 92 ? 1.752 0.121 12.541 1.00 95.75 92 GLY A CA 1
ATOM 762 C C . GLY A 1 92 ? 1.395 1.260 13.498 1.00 95.75 92 GLY A C 1
ATOM 763 O O . GLY A 1 92 ? 0.517 1.092 14.342 1.00 95.75 92 GLY A O 1
ATOM 764 N N . GLU A 1 93 ? 2.051 2.412 13.368 1.00 96.25 93 GLU A N 1
ATOM 765 C CA . GLU A 1 93 ? 1.878 3.557 14.268 1.00 96.25 93 GLU A CA 1
ATOM 766 C C . GLU A 1 93 ? 0.701 4.457 13.881 1.00 96.25 93 GLU A C 1
ATOM 768 O O . GLU A 1 93 ? 0.094 5.066 14.761 1.00 96.25 93 GLU A O 1
ATOM 773 N N . ARG A 1 94 ? 0.371 4.552 12.587 1.00 95.44 94 ARG A N 1
ATOM 774 C CA . ARG A 1 94 ? -0.626 5.508 12.084 1.00 95.44 94 ARG A CA 1
ATOM 775 C C . ARG A 1 94 ? -1.858 4.881 11.451 1.00 95.44 94 ARG A C 1
ATOM 777 O O . ARG A 1 94 ? -2.945 5.405 11.651 1.00 95.44 94 ARG A O 1
ATOM 784 N N . VAL A 1 95 ? -1.715 3.779 10.718 1.00 95.56 95 VAL A N 1
ATOM 785 C CA . VAL A 1 95 ? -2.836 3.195 9.960 1.00 95.56 95 VAL A CA 1
ATOM 786 C C . VAL A 1 95 ? -3.617 2.209 10.822 1.00 95.56 95 VAL A C 1
ATOM 788 O O . VAL A 1 95 ? -4.817 2.375 11.031 1.00 95.56 95 VAL A O 1
ATOM 791 N N . ILE A 1 96 ? -2.941 1.204 11.391 1.00 94.94 96 ILE A N 1
ATOM 792 C CA . ILE A 1 96 ? -3.589 0.146 12.186 1.00 94.94 96 ILE A CA 1
ATOM 793 C C . ILE A 1 96 ? -4.434 0.702 13.348 1.00 94.94 96 ILE A C 1
ATOM 795 O O . ILE A 1 96 ? -5.545 0.198 13.546 1.00 94.94 96 ILE A O 1
ATOM 799 N N . PRO A 1 97 ? -3.977 1.695 14.139 1.00 94.88 97 PRO A N 1
ATOM 800 C CA . PRO A 1 97 ? -4.778 2.222 15.242 1.00 94.88 97 PRO A CA 1
ATOM 801 C C . PRO A 1 97 ? -6.084 2.866 14.775 1.00 94.88 97 PRO A C 1
ATOM 803 O O . PRO A 1 97 ? -7.120 2.653 15.407 1.00 94.88 97 PRO A O 1
ATOM 806 N N . GLU A 1 98 ? -6.052 3.599 13.662 1.00 93.81 98 GLU A N 1
ATOM 807 C CA . GLU A 1 98 ? -7.224 4.284 13.117 1.00 93.81 98 GLU A CA 1
ATOM 808 C C . GLU A 1 98 ? -8.193 3.310 12.449 1.00 93.81 98 GLU A C 1
ATOM 810 O O . GLU A 1 98 ? -9.391 3.376 12.716 1.00 93.81 98 GLU A O 1
ATOM 815 N N . VAL A 1 99 ? -7.687 2.312 11.715 1.00 92.31 99 VAL A N 1
ATOM 816 C CA . VAL A 1 99 ? -8.514 1.210 11.198 1.00 92.31 99 VAL A CA 1
ATOM 817 C C . VAL A 1 99 ? -9.211 0.485 12.349 1.00 92.31 99 VAL A C 1
ATOM 819 O O . VAL A 1 99 ? -10.428 0.340 12.335 1.00 92.31 99 VAL A O 1
ATOM 822 N N . LYS A 1 100 ? -8.482 0.107 13.410 1.00 90.38 100 LYS A N 1
ATOM 823 C CA . LYS A 1 100 ? -9.081 -0.527 14.599 1.00 90.38 100 LYS A CA 1
ATOM 824 C C . LYS A 1 100 ? -10.104 0.364 15.290 1.00 90.38 100 LYS A C 1
ATOM 826 O O . LYS A 1 100 ? -11.055 -0.147 15.872 1.00 90.38 100 LYS A O 1
ATOM 831 N N . ARG A 1 101 ? -9.900 1.682 15.308 1.00 90.88 101 ARG A N 1
ATOM 832 C CA . ARG A 1 101 ? -10.869 2.626 15.874 1.00 90.88 101 ARG A CA 1
ATOM 833 C C . ARG A 1 101 ? -12.144 2.652 15.033 1.00 90.88 101 ARG A C 1
ATOM 835 O O . ARG A 1 101 ? -13.224 2.613 15.613 1.00 90.88 101 ARG A O 1
ATOM 842 N N . ALA A 1 102 ? -12.007 2.676 13.709 1.00 88.88 102 ALA A N 1
ATOM 843 C CA . ALA A 1 102 ? -13.114 2.710 12.759 1.00 88.88 102 ALA A CA 1
ATOM 844 C C . ALA A 1 102 ? -13.907 1.392 12.709 1.00 88.88 102 ALA A C 1
ATOM 846 O O . ALA A 1 102 ? -15.118 1.417 12.514 1.00 88.88 102 ALA A O 1
ATOM 847 N N . THR A 1 103 ? -13.254 0.251 12.940 1.00 85.56 103 THR A N 1
ATOM 848 C CA . THR A 1 103 ? -13.879 -1.086 12.914 1.00 85.56 103 THR A CA 1
ATOM 849 C C . THR A 1 103 ? -14.286 -1.607 14.297 1.00 85.56 103 THR A C 1
ATOM 851 O O . THR A 1 103 ? -14.796 -2.720 14.443 1.00 85.56 103 THR A O 1
ATOM 854 N N . ARG A 1 104 ? -14.120 -0.813 15.366 1.00 77.56 104 ARG A N 1
ATOM 855 C CA . ARG A 1 104 ? -14.619 -1.180 16.702 1.00 77.56 104 ARG A CA 1
ATOM 856 C C . ARG A 1 104 ? -16.142 -1.319 16.668 1.00 77.56 104 ARG A C 1
ATOM 858 O O . ARG A 1 104 ? -16.861 -0.332 16.576 1.00 77.56 104 ARG A O 1
ATOM 865 N N . GLY A 1 105 ? -16.621 -2.554 16.802 1.00 64.88 105 GLY A N 1
ATOM 866 C CA . GLY A 1 105 ? -18.049 -2.889 16.805 1.00 64.88 105 GLY A CA 1
ATOM 867 C C . GLY A 1 105 ? -18.580 -3.454 15.486 1.00 64.88 105 GLY A C 1
ATOM 868 O O . GLY A 1 105 ? -19.732 -3.873 15.455 1.00 64.88 105 GLY A O 1
ATOM 869 N N . THR A 1 106 ? -17.755 -3.533 14.435 1.00 57.78 106 THR A N 1
ATOM 870 C CA . THR A 1 106 ? -18.074 -4.286 13.205 1.00 57.78 106 THR A CA 1
ATOM 871 C C . THR A 1 106 ? -17.632 -5.749 13.289 1.00 57.78 106 THR A C 1
ATOM 873 O O . THR A 1 106 ? -17.880 -6.521 12.368 1.00 57.78 106 THR A O 1
ATOM 876 N N . GLY A 1 107 ? -16.976 -6.128 14.392 1.00 52.84 107 GLY A N 1
ATOM 877 C CA . GLY A 1 107 ? -16.508 -7.482 14.641 1.00 52.84 107 GLY A CA 1
ATOM 878 C C . GLY A 1 107 ? -17.664 -8.471 14.688 1.00 52.84 107 GLY A C 1
ATOM 879 O O . GLY A 1 107 ? -18.637 -8.292 15.426 1.00 52.84 107 GLY A O 1
ATOM 880 N N . TYR A 1 108 ? -17.525 -9.527 13.904 1.00 52.91 108 TYR A N 1
ATOM 881 C CA . TYR A 1 108 ? -18.345 -10.712 14.026 1.00 52.91 108 TYR A CA 1
ATOM 882 C C . TYR A 1 108 ? -18.175 -11.312 15.432 1.00 52.91 108 TYR A C 1
ATOM 884 O O . TYR A 1 108 ? -17.109 -11.187 16.039 1.00 52.91 108 TYR A O 1
ATOM 892 N N . ARG A 1 109 ? -19.232 -11.900 16.005 1.00 52.84 109 ARG A N 1
ATOM 893 C CA . ARG A 1 109 ? -19.109 -12.565 17.312 1.00 52.84 109 ARG A CA 1
ATOM 894 C C . ARG A 1 109 ? -18.232 -13.800 17.131 1.00 52.84 109 ARG A C 1
ATOM 896 O O . ARG A 1 109 ? -18.453 -14.550 16.183 1.00 52.84 109 ARG A O 1
ATOM 903 N N . ASP A 1 110 ? -17.282 -14.010 18.043 1.00 44.69 110 ASP A N 1
ATOM 904 C CA . ASP A 1 110 ? -16.418 -15.196 18.062 1.00 44.69 110 ASP A CA 1
ATOM 905 C C . ASP A 1 110 ? -17.218 -16.470 17.728 1.00 44.69 110 ASP A C 1
ATOM 907 O O . ASP A 1 110 ? -18.168 -16.820 18.432 1.00 44.69 110 ASP A O 1
ATOM 911 N N . GLY A 1 111 ? -16.827 -17.168 16.657 1.00 50.25 111 GLY A N 1
ATOM 912 C CA . GLY A 1 111 ? -17.370 -18.483 16.297 1.00 50.25 111 GLY A CA 1
ATOM 913 C C . GLY A 1 111 ? -18.439 -18.501 15.209 1.00 50.25 111 GLY A C 1
ATOM 914 O O . GLY A 1 111 ? -18.820 -19.582 14.763 1.00 50.25 111 GLY A O 1
ATOM 915 N N . GLU A 1 112 ? -18.881 -17.353 14.721 1.00 49.28 112 GLU A N 1
ATOM 916 C CA . GLU A 1 112 ? -19.520 -17.314 13.422 1.00 49.28 112 GLU A CA 1
ATOM 917 C C . GLU A 1 112 ? -18.383 -17.060 12.394 1.00 49.28 112 GLU A C 1
ATOM 919 O O . GLU A 1 112 ? -17.495 -16.257 12.640 1.00 49.28 112 GLU A O 1
ATOM 924 N N . ASN A 1 113 ? -18.333 -17.739 11.245 1.00 51.97 113 ASN A N 1
ATOM 925 C CA . ASN A 1 113 ? -17.620 -17.257 10.043 1.00 51.97 113 ASN A CA 1
ATOM 926 C C . ASN A 1 113 ? -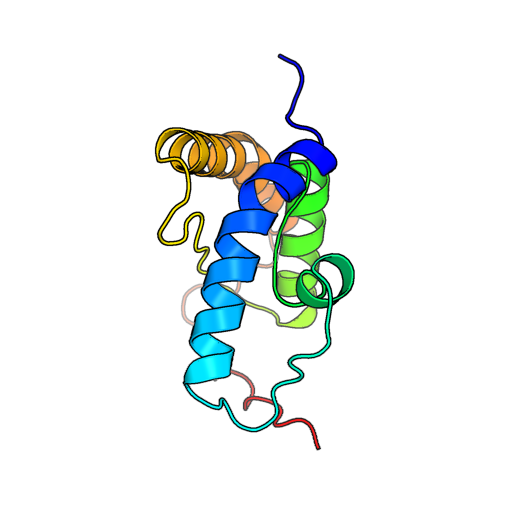18.563 -17.578 8.877 1.00 51.97 113 ASN A C 1
ATOM 928 O O . ASN A 1 113 ? -18.817 -18.773 8.671 1.00 51.97 113 ASN A O 1
ATOM 932 N N . PRO A 1 114 ? -19.184 -16.606 8.173 1.00 54.50 114 PRO A N 1
ATOM 933 C CA . PRO A 1 114 ? -19.991 -16.989 7.035 1.00 54.50 114 PRO A CA 1
ATOM 934 C C . PRO A 1 114 ? -19.025 -17.548 5.980 1.00 54.50 114 PRO A C 1
ATOM 936 O O . PRO A 1 114 ? -17.897 -17.069 5.860 1.00 54.50 114 PRO A O 1
ATOM 939 N N . PRO A 1 115 ? -19.413 -18.582 5.221 1.00 54.94 115 PRO A N 1
ATOM 940 C CA . PRO A 1 115 ? -18.567 -19.067 4.142 1.00 54.94 115 PRO A CA 1
ATOM 941 C C . PRO A 1 115 ? -18.183 -17.884 3.252 1.00 54.94 115 PRO A C 1
ATOM 943 O O . PRO A 1 115 ? -19.058 -17.085 2.907 1.00 54.94 115 PRO A O 1
ATOM 946 N N . ASN A 1 116 ? -16.887 -17.776 2.921 1.00 50.38 116 ASN A N 1
ATOM 947 C CA . ASN A 1 116 ? -16.383 -16.757 2.003 1.00 50.38 116 ASN A CA 1
ATOM 948 C C . ASN A 1 116 ? -17.374 -16.627 0.841 1.00 50.38 116 ASN A C 1
ATOM 950 O O . ASN A 1 116 ? -17.690 -17.656 0.222 1.00 50.38 116 ASN A O 1
ATOM 954 N N . PRO A 1 117 ? -17.895 -15.419 0.555 1.00 54.09 117 PRO A N 1
ATOM 955 C CA . PRO A 1 117 ? -18.772 -15.252 -0.587 1.00 54.09 117 PRO A CA 1
ATOM 956 C C . PRO A 1 117 ? -18.038 -15.806 -1.813 1.00 54.09 117 PRO A C 1
ATOM 958 O O . PRO A 1 117 ? -16.825 -15.597 -1.939 1.00 54.09 117 PRO A O 1
ATOM 961 N N . PRO A 1 118 ? -18.721 -16.575 -2.682 1.00 54.16 118 PRO A N 1
ATOM 962 C CA . PRO A 1 118 ? -18.074 -17.125 -3.860 1.00 54.16 118 PRO A CA 1
ATOM 963 C C . PRO A 1 118 ? -17.409 -15.973 -4.604 1.00 54.16 118 PRO A C 1
ATOM 965 O O . PRO A 1 118 ? -18.055 -14.947 -4.835 1.00 54.16 118 PRO A O 1
ATOM 968 N N . LEU A 1 119 ? -16.118 -16.138 -4.921 1.00 50.94 119 LEU A N 1
ATOM 969 C CA . LEU A 1 119 ? -15.363 -15.177 -5.718 1.00 50.94 119 LEU A CA 1
ATOM 970 C C . LEU A 1 119 ? -16.240 -14.815 -6.913 1.00 50.94 119 LEU A C 1
ATOM 972 O O . LEU A 1 119 ? -16.558 -15.687 -7.728 1.00 50.94 119 LEU A O 1
ATOM 976 N N . ARG A 1 120 ? -16.706 -13.561 -6.975 1.00 55.94 120 ARG A N 1
ATOM 977 C CA . ARG A 1 120 ? -17.446 -13.081 -8.136 1.00 55.94 120 ARG A CA 1
ATOM 978 C C . ARG A 1 120 ? -16.454 -13.113 -9.289 1.00 55.94 120 ARG A C 1
ATOM 980 O O . ARG A 1 120 ? -15.645 -12.204 -9.429 1.00 55.94 120 ARG A O 1
ATOM 987 N N . MET A 1 121 ? -16.477 -14.186 -10.076 1.00 42.25 121 MET A N 1
ATOM 988 C CA . MET A 1 121 ? -15.844 -14.171 -11.383 1.00 42.25 121 MET A CA 1
ATOM 989 C C . MET A 1 121 ? -16.594 -13.113 -12.185 1.00 42.25 121 MET A C 1
ATOM 991 O O . MET A 1 121 ? -17.761 -13.307 -12.528 1.00 42.25 121 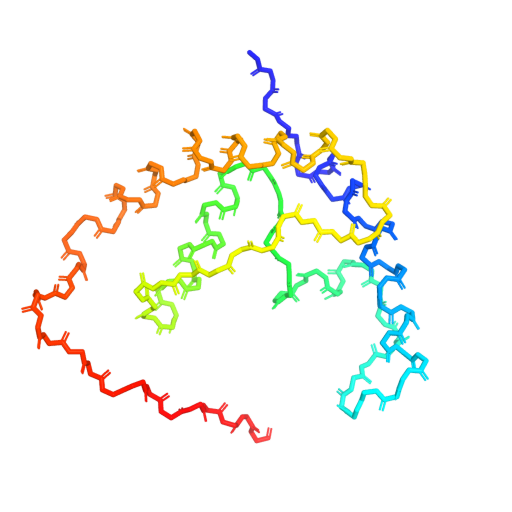MET A O 1
ATOM 995 N N . GLY A 1 122 ? -15.959 -11.954 -12.362 1.00 50.72 122 GLY A N 1
ATOM 996 C CA . GLY A 1 122 ? -16.431 -10.934 -13.286 1.00 50.72 122 GLY A CA 1
ATOM 997 C C . GLY A 1 122 ? -16.651 -11.565 -14.659 1.00 50.72 122 GLY A C 1
ATOM 998 O O . GLY A 1 122 ? -15.861 -12.412 -15.081 1.00 50.72 122 GLY A O 1
ATOM 999 N N . ALA A 1 123 ? -17.774 -11.205 -15.277 1.00 39.75 123 ALA A N 1
ATOM 1000 C CA . ALA A 1 123 ? -18.132 -11.589 -16.638 1.00 39.75 123 ALA A CA 1
ATOM 1001 C C . ALA A 1 123 ? -17.266 -10.861 -17.673 1.00 39.75 123 ALA A C 1
ATOM 1003 O O . ALA A 1 123 ? -16.854 -9.714 -17.383 1.00 39.75 123 ALA A O 1
#